Protein AF-A0A1R4EEH0-F1 (afdb_monomer_lite)

pLDDT: mean 83.03, std 13.63, range [39.78, 94.69]

Radius of gyration: 16.49 Å; chains: 1; bounding box: 39×47×47 Å

Organism: NCBI:txid1945520

Sequence (110 aa):
MKNTLILSAERLKNITNIASGYISKDQALLEDFISVYYRNVAGRLAGLESDTDLAGMALHHFVLLKSYQDNEPALRLFNPSVEEHHFHSGRSVLQLVAFNRRVYGFLRYP

Foldseek 3Di:
DPQQFADDPVLLVLLLVLLLVVDPPCSVVLNVQSCVVRVRPGSVVVVVFDSQQSSLQSNQVVVCVVVDDQPDWDWDWAQDDCVPRSHHDPDIDTDTRHHDDPPPPDPPDD

Secondary structure (DSSP, 8-state):
---TTS--HHHHHHHHHHHHTT-SSSHHHHHHHHHHHTTTS-HHHHTTS-HHHHHHHHHHHHHHHHT--TT--EEEEE---HHHHS---SS-EEEEEPPP----------

InterPro domains:
  IPR024727 NAD-glutamate dehydrogenase, N-terminal ACT1 domain [PF21075] (33-98)

Structure (mmCIF, N/CA/C/O backbone):
data_AF-A0A1R4EEH0-F1
#
_entry.id   AF-A0A1R4EEH0-F1
#
loop_
_atom_site.group_PDB
_atom_site.id
_atom_site.type_symbol
_atom_site.label_atom_id
_atom_site.label_alt_id
_atom_site.label_comp_id
_atom_site.label_asym_id
_atom_site.label_entity_id
_atom_site.label_seq_id
_atom_site.pdbx_PDB_ins_code
_atom_site.Cartn_x
_atom_site.Cartn_y
_atom_site.Cartn_z
_atom_site.occupancy
_atom_site.B_iso_or_equiv
_atom_site.auth_seq_id
_atom_site.auth_comp_id
_atom_site.auth_asym_id
_atom_site.auth_atom_id
_atom_site.pdbx_PDB_model_num
ATOM 1 N N . MET A 1 1 ? 25.284 -9.925 -11.776 1.00 39.78 1 MET A N 1
ATOM 2 C CA . MET A 1 1 ? 23.849 -10.290 -11.716 1.00 39.78 1 MET A CA 1
ATOM 3 C C . MET A 1 1 ? 23.156 -9.337 -10.751 1.00 39.78 1 MET A C 1
ATOM 5 O O . MET A 1 1 ? 23.531 -9.321 -9.587 1.00 39.78 1 MET A O 1
ATOM 9 N N . LYS A 1 2 ? 22.227 -8.487 -11.215 1.00 46.53 2 LYS A N 1
ATOM 10 C CA . LYS A 1 2 ? 21.440 -7.623 -10.313 1.00 46.53 2 LYS A CA 1
ATOM 11 C C . LYS A 1 2 ? 20.507 -8.519 -9.500 1.00 46.53 2 LYS A C 1
ATOM 13 O O . LYS A 1 2 ? 19.760 -9.292 -10.097 1.00 46.53 2 LYS A O 1
ATOM 18 N N . ASN A 1 3 ? 20.580 -8.442 -8.173 1.00 45.25 3 ASN A N 1
ATOM 19 C CA . ASN A 1 3 ? 19.723 -9.211 -7.276 1.00 45.25 3 ASN A CA 1
ATOM 20 C C . ASN A 1 3 ? 18.254 -8.856 -7.570 1.00 45.25 3 ASN A C 1
ATOM 22 O O . ASN A 1 3 ? 17.786 -7.781 -7.217 1.00 45.25 3 ASN A O 1
ATOM 26 N N . THR A 1 4 ? 17.567 -9.720 -8.317 1.00 56.50 4 THR A N 1
ATOM 27 C CA . THR A 1 4 ? 16.217 -9.478 -8.862 1.00 56.50 4 THR A CA 1
ATOM 28 C C . THR A 1 4 ? 15.120 -9.876 -7.870 1.00 56.50 4 THR A C 1
ATOM 30 O O . THR A 1 4 ? 13.936 -9.880 -8.208 1.00 56.50 4 THR A O 1
ATOM 33 N N . LEU A 1 5 ? 15.520 -10.272 -6.659 1.00 62.69 5 LEU A N 1
ATOM 34 C CA . LEU A 1 5 ? 14.636 -10.839 -5.649 1.00 62.69 5 LEU A CA 1
ATOM 35 C C . LEU A 1 5 ? 13.922 -9.761 -4.835 1.00 62.69 5 LEU A C 1
ATOM 37 O O . LEU A 1 5 ? 12.817 -10.013 -4.376 1.00 62.69 5 LEU A O 1
ATOM 41 N N . ILE A 1 6 ? 14.495 -8.563 -4.716 1.00 75.00 6 ILE A N 1
ATOM 42 C CA . ILE A 1 6 ? 13.972 -7.474 -3.883 1.00 75.00 6 ILE A CA 1
ATOM 43 C C . ILE A 1 6 ? 14.053 -6.129 -4.609 1.00 75.00 6 ILE A C 1
ATOM 45 O O . ILE A 1 6 ? 14.821 -5.961 -5.558 1.00 75.00 6 ILE A O 1
ATOM 49 N N . LEU A 1 7 ? 13.252 -5.169 -4.153 1.00 83.81 7 LEU A N 1
ATOM 50 C CA . LEU A 1 7 ? 13.322 -3.777 -4.592 1.00 83.81 7 LEU A CA 1
ATOM 51 C C . LEU A 1 7 ? 14.682 -3.155 -4.230 1.00 83.81 7 LEU A C 1
ATOM 53 O O . LEU A 1 7 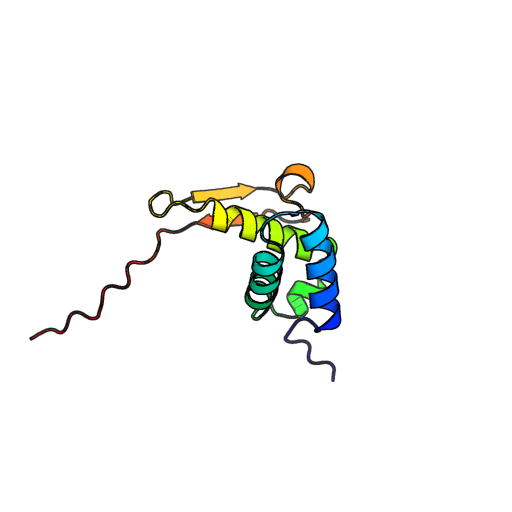? 15.230 -3.416 -3.159 1.00 83.81 7 LEU A O 1
ATOM 57 N N . SER A 1 8 ? 15.239 -2.333 -5.126 1.00 87.44 8 SER A N 1
ATOM 58 C CA . SER A 1 8 ? 16.468 -1.590 -4.829 1.00 87.44 8 SER A CA 1
ATOM 59 C C . SER A 1 8 ? 16.197 -0.493 -3.796 1.00 87.44 8 SER A C 1
ATOM 61 O O . SER A 1 8 ? 15.096 0.051 -3.734 1.00 87.44 8 SER A O 1
ATOM 63 N N . ALA A 1 9 ? 17.217 -0.123 -3.016 1.00 87.88 9 ALA A N 1
ATOM 64 C CA . ALA A 1 9 ? 17.103 0.954 -2.030 1.00 87.88 9 ALA A CA 1
ATOM 65 C C . ALA A 1 9 ? 16.701 2.297 -2.668 1.00 87.88 9 ALA A C 1
ATOM 67 O O . ALA A 1 9 ? 15.915 3.047 -2.099 1.00 87.88 9 ALA A O 1
ATOM 68 N N . GLU A 1 10 ? 17.199 2.575 -3.875 1.00 90.44 10 GLU A N 1
ATOM 69 C CA . GLU A 1 10 ? 16.823 3.759 -4.654 1.00 90.44 10 GLU A CA 1
ATOM 70 C C . GLU A 1 10 ? 15.336 3.751 -5.015 1.00 90.44 10 GLU A C 1
ATOM 72 O O . GLU A 1 10 ? 14.635 4.735 -4.798 1.00 90.44 10 GLU A O 1
ATOM 77 N N . ARG A 1 11 ? 14.831 2.613 -5.500 1.00 91.06 11 ARG A N 1
ATOM 78 C CA . ARG A 1 11 ? 13.424 2.483 -5.872 1.00 91.06 11 ARG A CA 1
ATOM 79 C C . ARG A 1 11 ? 12.511 2.571 -4.654 1.00 91.06 11 ARG A C 1
ATOM 81 O O . ARG A 1 11 ? 11.486 3.237 -4.711 1.00 91.06 11 ARG A O 1
ATOM 88 N N . LEU A 1 12 ? 12.914 1.968 -3.535 1.00 91.75 12 LEU A N 1
ATOM 89 C CA . LEU A 1 12 ? 12.201 2.095 -2.266 1.00 91.75 12 LEU A CA 1
ATOM 90 C C . LEU A 1 12 ? 12.131 3.561 -1.816 1.00 91.75 12 LEU A C 1
ATOM 92 O O . LEU A 1 12 ? 11.057 4.032 -1.465 1.00 91.75 12 LEU A O 1
ATOM 96 N N . LYS A 1 13 ? 13.241 4.305 -1.912 1.00 93.19 13 LYS A N 1
ATOM 97 C CA . LYS A 1 13 ? 13.274 5.742 -1.610 1.00 93.19 13 LYS A CA 1
ATOM 98 C C . LYS A 1 13 ? 12.323 6.541 -2.507 1.00 93.19 13 LYS A C 1
ATOM 100 O O . LYS A 1 13 ? 11.621 7.414 -2.006 1.00 93.19 13 LYS A O 1
ATOM 105 N N . ASN A 1 14 ? 12.274 6.247 -3.807 1.00 94.69 14 ASN A N 1
ATOM 106 C CA . ASN A 1 14 ? 11.360 6.924 -4.733 1.00 94.69 14 ASN A CA 1
ATOM 107 C C . ASN A 1 14 ? 9.894 6.677 -4.366 1.00 94.69 14 ASN A C 1
ATOM 109 O O . ASN A 1 14 ? 9.124 7.628 -4.265 1.00 94.69 14 ASN A O 1
ATOM 113 N N . ILE A 1 15 ? 9.533 5.418 -4.109 1.00 94.50 15 ILE A N 1
ATOM 114 C CA . ILE A 1 15 ? 8.186 5.022 -3.677 1.00 94.50 15 ILE A CA 1
ATOM 115 C C . ILE A 1 15 ? 7.801 5.758 -2.390 1.00 94.50 15 ILE A C 1
ATOM 117 O O . ILE A 1 15 ? 6.722 6.344 -2.315 1.00 94.50 15 ILE A O 1
ATOM 121 N N . THR A 1 16 ? 8.696 5.780 -1.399 1.00 93.75 16 THR A N 1
ATOM 122 C CA . THR A 1 16 ? 8.483 6.491 -0.135 1.00 93.75 16 THR A CA 1
ATOM 123 C C . THR A 1 16 ? 8.269 7.986 -0.351 1.00 93.75 16 THR A C 1
ATOM 125 O O . THR A 1 16 ? 7.315 8.541 0.180 1.00 93.75 16 THR A O 1
ATOM 128 N N . ASN A 1 17 ? 9.095 8.637 -1.173 1.00 94.31 17 ASN A N 1
ATOM 129 C CA . ASN A 1 17 ? 8.954 10.067 -1.460 1.00 94.31 17 ASN A CA 1
ATOM 130 C C . ASN A 1 17 ? 7.608 10.397 -2.116 1.00 94.31 17 ASN A C 1
A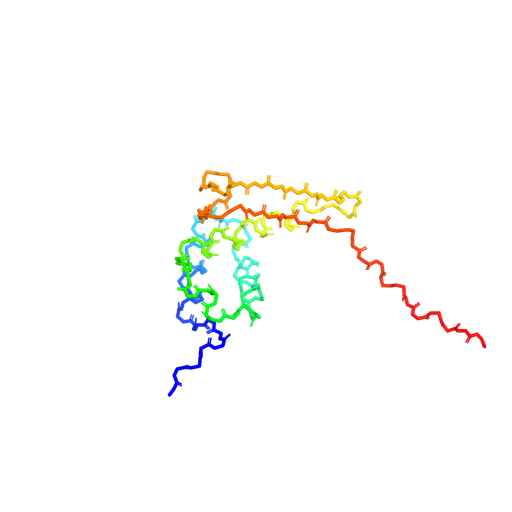TOM 132 O O . ASN A 1 17 ? 6.980 11.389 -1.750 1.00 94.31 17 ASN A O 1
ATOM 136 N N . ILE A 1 18 ? 7.164 9.570 -3.071 1.00 94.38 18 ILE A N 1
ATOM 137 C CA . ILE A 1 18 ? 5.855 9.734 -3.713 1.00 94.38 18 ILE A CA 1
ATOM 138 C C . ILE A 1 18 ? 4.754 9.584 -2.660 1.00 94.38 18 ILE A C 1
ATOM 140 O O . ILE A 1 18 ? 3.899 10.457 -2.548 1.00 94.38 18 ILE A O 1
ATOM 144 N N . ALA A 1 19 ? 4.799 8.520 -1.854 1.00 92.44 19 ALA A N 1
ATOM 145 C CA . ALA A 1 19 ? 3.779 8.233 -0.850 1.00 92.44 19 ALA A CA 1
ATOM 146 C C . ALA A 1 19 ? 3.682 9.328 0.229 1.00 92.44 19 ALA A C 1
ATOM 148 O O . ALA A 1 19 ? 2.584 9.781 0.558 1.00 92.44 19 ALA A O 1
ATOM 149 N N . SER A 1 20 ? 4.819 9.819 0.727 1.00 90.94 20 SER A N 1
ATOM 150 C CA . SER A 1 20 ? 4.882 10.901 1.719 1.00 90.94 20 SER A CA 1
ATOM 151 C C . SER A 1 20 ? 4.301 12.225 1.210 1.00 90.94 20 SER A C 1
ATOM 153 O O . SER A 1 20 ? 3.922 13.068 2.021 1.00 90.94 20 SER A O 1
ATOM 155 N N . GLY A 1 21 ? 4.166 12.409 -0.109 1.00 89.12 21 GLY A N 1
ATOM 156 C CA . GLY A 1 21 ? 3.474 13.557 -0.701 1.00 89.12 21 GLY A CA 1
ATOM 157 C C . GLY A 1 21 ? 1.960 13.578 -0.449 1.00 89.12 21 GLY A C 1
ATOM 158 O O . GLY A 1 21 ? 1.358 14.649 -0.478 1.00 89.12 21 GLY A O 1
AT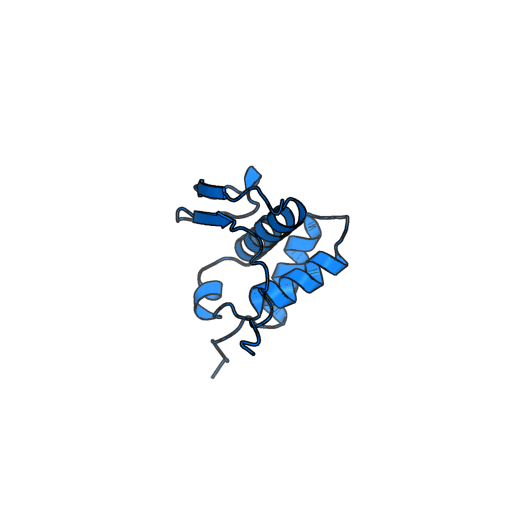OM 159 N N . TYR A 1 22 ? 1.343 12.426 -0.166 1.00 86.38 22 TYR A N 1
ATOM 160 C CA . TYR A 1 22 ? -0.108 12.301 0.032 1.00 86.38 22 TYR A CA 1
ATOM 161 C C . TYR A 1 22 ? -0.538 12.404 1.495 1.00 86.38 22 TYR A C 1
ATOM 163 O O . TYR A 1 22 ? -1.707 12.657 1.782 1.00 86.38 22 TYR A O 1
ATOM 171 N N . ILE A 1 23 ? 0.389 12.205 2.432 1.00 84.12 23 ILE A N 1
ATOM 172 C CA . ILE A 1 23 ? 0.090 12.181 3.860 1.00 84.12 23 ILE A CA 1
ATOM 173 C C . ILE A 1 23 ? 1.029 13.144 4.590 1.00 84.12 23 ILE A C 1
ATOM 175 O O . ILE A 1 23 ? 2.242 12.970 4.598 1.00 84.12 23 ILE A O 1
ATOM 179 N N . SER A 1 24 ? 0.453 14.143 5.259 1.00 79.81 24 SER A N 1
ATOM 180 C CA . SER A 1 24 ? 1.193 15.105 6.088 1.00 79.81 24 SER A CA 1
ATOM 181 C C . SER A 1 24 ? 1.374 14.647 7.540 1.00 79.81 24 SER A C 1
ATOM 183 O O . SER A 1 24 ? 2.328 15.046 8.203 1.00 79.81 24 SER A O 1
ATOM 185 N N . LYS A 1 25 ? 0.471 13.800 8.047 1.00 82.69 25 LYS A N 1
ATOM 186 C CA . LYS A 1 25 ? 0.476 13.287 9.424 1.00 82.69 25 LYS A CA 1
ATOM 187 C C . LYS A 1 25 ? 0.921 11.826 9.444 1.00 82.69 25 LYS A C 1
ATOM 189 O O . LYS A 1 25 ? 0.392 11.030 8.689 1.00 82.69 25 LYS A O 1
ATOM 194 N N . ASP A 1 26 ? 1.828 11.452 10.341 1.00 87.81 26 ASP A N 1
ATOM 195 C CA . ASP A 1 26 ? 2.372 10.083 10.444 1.00 87.81 26 ASP A CA 1
ATOM 196 C C . ASP A 1 26 ? 3.350 9.694 9.315 1.00 87.81 26 ASP A C 1
ATOM 198 O O . ASP A 1 26 ? 3.521 8.511 9.035 1.00 87.81 26 ASP A O 1
ATOM 202 N N . GLN A 1 27 ? 4.035 10.669 8.698 1.00 89.81 27 GLN A N 1
ATOM 203 C CA . GLN A 1 27 ? 5.047 10.410 7.659 1.00 89.81 27 GLN A CA 1
ATOM 204 C C . GLN A 1 27 ? 6.106 9.398 8.109 1.00 89.81 27 GLN A C 1
ATOM 206 O O . GLN A 1 27 ? 6.303 8.402 7.429 1.00 89.81 27 GLN A O 1
ATOM 211 N N . ALA A 1 28 ? 6.708 9.576 9.289 1.00 91.00 28 ALA A N 1
ATOM 212 C CA . ALA A 1 28 ? 7.699 8.628 9.808 1.00 91.00 28 ALA A CA 1
ATOM 213 C C . ALA A 1 28 ? 7.149 7.189 9.914 1.00 91.00 28 ALA A C 1
ATOM 215 O O . ALA A 1 28 ? 7.829 6.229 9.564 1.00 91.00 28 ALA A O 1
ATOM 216 N N . LEU A 1 29 ? 5.885 7.035 10.328 1.00 93.50 29 LEU A N 1
ATOM 217 C CA . LEU A 1 29 ? 5.239 5.724 10.410 1.00 93.50 29 LEU A CA 1
ATOM 218 C C . LEU A 1 29 ? 4.962 5.134 9.019 1.00 93.50 29 LEU A C 1
ATOM 220 O O . LEU A 1 29 ? 5.068 3.923 8.838 1.00 93.50 29 LEU A O 1
ATOM 224 N N . LEU A 1 30 ? 4.607 5.972 8.041 1.00 93.00 30 LEU A N 1
ATOM 225 C CA . LEU A 1 30 ? 4.450 5.562 6.647 1.00 93.00 30 LEU A CA 1
ATOM 226 C C . LEU A 1 30 ? 5.786 5.089 6.055 1.00 93.00 30 LEU A C 1
ATOM 228 O O . LEU A 1 30 ? 5.817 4.066 5.373 1.00 93.00 30 LEU A O 1
ATOM 232 N N . GLU A 1 31 ? 6.886 5.787 6.334 1.00 92.50 31 GLU A N 1
ATOM 233 C CA . GLU A 1 31 ? 8.230 5.398 5.891 1.00 92.50 31 GLU A CA 1
ATOM 234 C C . GLU A 1 31 ? 8.622 4.019 6.444 1.00 92.50 31 GLU A C 1
ATOM 236 O O . GLU A 1 31 ? 8.998 3.121 5.678 1.00 92.50 31 GLU A O 1
ATOM 241 N N . ASP A 1 32 ? 8.443 3.814 7.753 1.00 93.00 32 ASP A N 1
ATOM 242 C CA . ASP A 1 32 ? 8.668 2.525 8.410 1.00 93.00 32 ASP A CA 1
ATOM 243 C C . ASP A 1 32 ? 7.772 1.433 7.816 1.00 93.00 32 ASP A C 1
ATOM 245 O O . ASP A 1 32 ? 8.246 0.338 7.490 1.00 93.00 32 ASP A O 1
ATOM 249 N N . PHE A 1 33 ? 6.489 1.737 7.611 1.00 94.00 33 PHE A N 1
ATOM 250 C CA . PHE A 1 33 ? 5.533 0.818 7.007 1.00 94.00 33 PHE A CA 1
ATOM 251 C C . PHE A 1 33 ? 5.974 0.376 5.609 1.00 94.00 33 PHE A C 1
ATOM 253 O O . PHE A 1 33 ? 6.034 -0.825 5.354 1.00 94.00 33 PHE A O 1
ATOM 260 N N . ILE A 1 34 ? 6.331 1.308 4.720 1.00 93.44 34 ILE A N 1
ATOM 261 C CA . ILE A 1 34 ? 6.754 1.013 3.341 1.00 93.44 34 ILE A CA 1
ATOM 262 C C . ILE A 1 34 ? 7.984 0.096 3.336 1.00 93.44 34 ILE A C 1
ATOM 264 O O . ILE A 1 34 ? 8.047 -0.853 2.547 1.00 93.44 34 ILE A O 1
ATOM 268 N N . SER A 1 35 ? 8.929 0.320 4.255 1.00 91.19 35 SER A N 1
ATOM 269 C CA . SER A 1 35 ? 10.128 -0.515 4.392 1.00 91.19 35 SER A CA 1
ATOM 270 C C . SER A 1 35 ? 9.808 -1.978 4.738 1.00 91.19 35 SER A C 1
ATOM 272 O O . SER A 1 35 ? 10.468 -2.901 4.252 1.00 91.19 35 SER A O 1
ATOM 274 N N . VAL A 1 36 ? 8.780 -2.211 5.561 1.00 91.62 36 VAL A N 1
ATOM 275 C CA . VAL A 1 36 ? 8.326 -3.551 5.956 1.00 91.62 36 VAL A CA 1
ATOM 276 C C . VAL A 1 36 ? 7.436 -4.158 4.876 1.00 91.62 36 VAL A C 1
ATOM 278 O O . VAL A 1 36 ? 7.622 -5.322 4.518 1.00 91.62 36 VAL A O 1
ATOM 281 N N . TYR A 1 37 ? 6.515 -3.367 4.329 1.00 91.50 37 TYR A N 1
ATOM 282 C CA . TYR A 1 37 ? 5.532 -3.771 3.328 1.00 91.50 37 TYR A CA 1
ATOM 283 C C . TYR A 1 37 ? 6.204 -4.360 2.084 1.00 91.50 37 TYR A C 1
ATOM 285 O O . TYR A 1 37 ? 5.830 -5.435 1.616 1.00 91.50 37 TYR A O 1
ATOM 293 N N . TYR A 1 38 ? 7.276 -3.725 1.606 1.00 91.06 38 TYR A N 1
ATOM 294 C CA . TYR A 1 38 ? 8.010 -4.180 0.426 1.00 91.06 38 TYR A CA 1
ATOM 295 C C . TYR A 1 38 ? 9.155 -5.158 0.704 1.00 91.06 38 TYR A C 1
ATOM 297 O O . TYR A 1 38 ? 9.741 -5.680 -0.245 1.00 91.06 38 TYR A O 1
ATOM 305 N N . ARG A 1 39 ? 9.450 -5.478 1.973 1.00 86.56 39 ARG A N 1
ATOM 306 C CA . ARG A 1 39 ? 10.575 -6.354 2.355 1.00 86.56 39 ARG A CA 1
ATOM 307 C C . ARG A 1 39 ? 10.535 -7.721 1.669 1.00 86.56 39 ARG A C 1
ATOM 309 O O . ARG A 1 39 ? 11.582 -8.256 1.319 1.00 86.56 39 ARG A O 1
ATOM 316 N N . ASN A 1 40 ? 9.336 -8.276 1.496 1.00 80.12 40 ASN A N 1
ATOM 317 C CA . ASN A 1 40 ? 9.125 -9.618 0.945 1.00 80.12 40 ASN A CA 1
ATOM 318 C C . ASN A 1 40 ? 8.503 -9.608 -0.459 1.00 80.12 40 ASN A C 1
ATOM 320 O O . ASN A 1 40 ? 8.158 -10.665 -0.987 1.00 80.12 40 ASN A O 1
ATOM 324 N N . VAL A 1 41 ? 8.334 -8.434 -1.074 1.00 81.94 41 VAL A N 1
ATOM 325 C CA . VAL A 1 41 ? 7.781 -8.346 -2.426 1.00 81.94 41 VAL A CA 1
ATOM 326 C C . VAL A 1 41 ? 8.877 -8.686 -3.424 1.00 81.94 41 VAL A C 1
ATOM 328 O O . VAL A 1 41 ? 9.909 -8.016 -3.497 1.00 81.94 41 VAL A O 1
ATOM 331 N N . ALA A 1 42 ? 8.638 -9.733 -4.214 1.00 79.00 42 ALA A N 1
ATOM 332 C CA . ALA A 1 42 ? 9.575 -10.160 -5.236 1.00 79.00 42 ALA A CA 1
ATOM 333 C C . ALA A 1 42 ? 9.827 -9.023 -6.237 1.00 79.00 42 ALA A C 1
ATOM 335 O O . ALA A 1 42 ? 8.892 -8.520 -6.865 1.00 79.00 42 ALA A O 1
ATOM 336 N N . GLY A 1 43 ? 11.097 -8.668 -6.450 1.00 74.56 43 GLY A N 1
ATOM 337 C CA . GLY A 1 43 ? 11.492 -7.589 -7.364 1.00 74.56 43 GLY A CA 1
ATOM 338 C C . GLY A 1 43 ? 10.939 -7.756 -8.786 1.00 74.56 43 GLY A C 1
ATOM 339 O O . GLY A 1 43 ? 10.607 -6.766 -9.432 1.00 74.56 43 GLY A O 1
ATOM 340 N N . ARG A 1 44 ? 10.748 -9.001 -9.253 1.00 74.56 44 ARG A N 1
ATOM 341 C CA . ARG A 1 44 ? 10.076 -9.303 -10.531 1.00 74.56 44 ARG A CA 1
ATOM 342 C C . ARG A 1 44 ? 8.630 -8.803 -10.575 1.00 74.56 44 ARG A C 1
ATOM 344 O O . ARG A 1 44 ? 8.231 -8.268 -11.598 1.00 74.56 44 ARG A O 1
ATOM 351 N N . LEU A 1 45 ? 7.861 -8.992 -9.502 1.00 75.31 45 LEU A N 1
ATOM 352 C CA . LEU A 1 45 ? 6.463 -8.553 -9.435 1.00 75.31 45 LEU A CA 1
ATOM 353 C C . LEU A 1 45 ? 6.388 -7.032 -9.347 1.00 75.31 45 LEU A C 1
ATOM 355 O O . LEU A 1 45 ? 5.661 -6.413 -10.112 1.00 75.31 45 LEU A O 1
ATOM 359 N N . ALA A 1 46 ? 7.224 -6.423 -8.505 1.00 80.50 46 ALA A N 1
ATOM 360 C CA . ALA A 1 46 ? 7.306 -4.969 -8.429 1.00 80.50 46 ALA A CA 1
ATOM 361 C C . ALA A 1 46 ? 7.817 -4.334 -9.736 1.00 80.5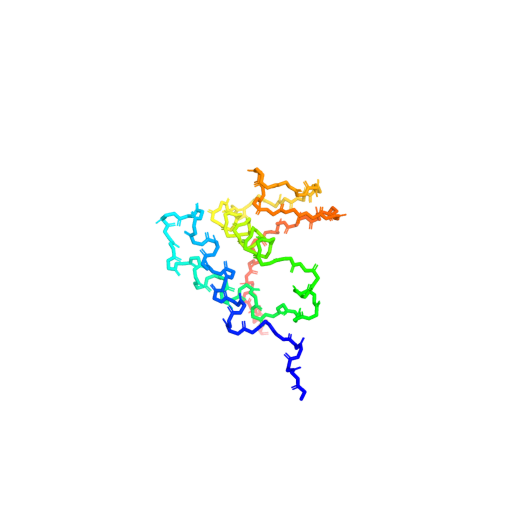0 46 ALA A C 1
ATOM 363 O O . ALA A 1 46 ? 7.550 -3.173 -10.014 1.00 80.50 46 ALA A O 1
ATOM 364 N N . GLY A 1 47 ? 8.586 -5.060 -10.552 1.00 82.62 47 GLY A N 1
ATOM 365 C CA . GLY A 1 47 ? 9.045 -4.608 -11.870 1.00 82.62 47 GLY A CA 1
ATOM 366 C C . GLY A 1 47 ? 7.937 -4.461 -12.916 1.00 82.62 47 GLY A C 1
ATOM 367 O O . GLY A 1 47 ? 8.194 -3.874 -13.961 1.00 82.62 47 GLY A O 1
ATOM 368 N N . LEU A 1 48 ? 6.737 -4.988 -12.651 1.00 85.31 48 LEU A N 1
ATOM 369 C CA . LEU A 1 48 ? 5.580 -4.869 -13.544 1.00 85.31 48 LEU A CA 1
ATOM 370 C C . LEU A 1 48 ? 4.760 -3.601 -13.290 1.00 85.31 48 LEU A C 1
ATOM 372 O O . LEU A 1 48 ? 3.962 -3.230 -14.143 1.00 85.31 48 LEU A O 1
ATOM 376 N N . GLU A 1 49 ? 4.964 -2.959 -12.142 1.00 88.25 49 GLU A N 1
ATOM 377 C CA . GLU A 1 49 ? 4.186 -1.808 -11.686 1.00 88.25 49 GLU A CA 1
ATOM 378 C C . GLU A 1 49 ? 5.055 -0.545 -11.673 1.00 88.25 49 GLU A C 1
ATOM 380 O O . GLU A 1 49 ? 6.279 -0.620 -11.500 1.00 88.25 49 GLU A O 1
ATOM 385 N N . SER A 1 50 ? 4.435 0.623 -11.850 1.00 91.50 50 SER A N 1
ATOM 386 C CA . SER A 1 50 ? 5.128 1.912 -11.771 1.00 91.50 50 SER A CA 1
ATOM 387 C C . SER A 1 50 ? 5.461 2.287 -10.321 1.00 91.50 50 SER A C 1
ATOM 389 O O . SER A 1 50 ? 4.841 1.793 -9.381 1.00 91.50 50 SER A O 1
ATOM 391 N N . ASP A 1 51 ? 6.426 3.187 -10.106 1.00 93.38 51 ASP A N 1
ATOM 392 C CA . ASP A 1 51 ? 6.738 3.675 -8.751 1.00 93.38 51 ASP A CA 1
ATOM 393 C C . ASP A 1 51 ? 5.544 4.419 -8.122 1.00 93.38 51 ASP A C 1
ATOM 395 O O . ASP A 1 51 ? 5.347 4.349 -6.909 1.00 93.38 51 ASP A O 1
ATOM 399 N N . THR A 1 52 ? 4.713 5.071 -8.943 1.00 92.62 52 THR A N 1
ATOM 400 C CA . THR A 1 52 ? 3.468 5.722 -8.513 1.00 92.62 52 THR A CA 1
ATOM 401 C C . THR A 1 52 ? 2.432 4.705 -8.051 1.00 92.62 52 THR A C 1
ATOM 403 O O . THR A 1 52 ? 1.865 4.871 -6.974 1.00 92.62 52 THR A O 1
ATOM 406 N N . ASP A 1 53 ? 2.223 3.625 -8.806 1.00 91.94 53 ASP A N 1
ATOM 407 C CA . ASP A 1 53 ? 1.265 2.587 -8.418 1.00 91.94 53 ASP A CA 1
ATOM 408 C C . ASP A 1 53 ? 1.742 1.842 -7.170 1.00 91.94 53 ASP A C 1
A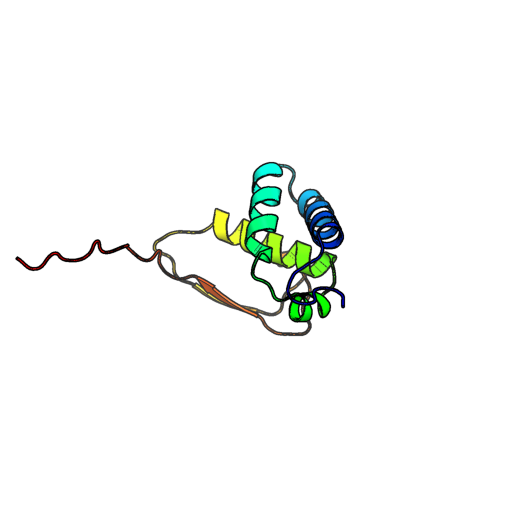TOM 410 O O . ASP A 1 53 ? 0.957 1.600 -6.259 1.00 91.94 53 ASP A O 1
ATOM 414 N N . LEU A 1 54 ? 3.044 1.563 -7.053 1.00 93.19 54 LEU A N 1
ATOM 415 C CA . LEU A 1 54 ? 3.617 0.991 -5.834 1.00 93.19 54 LEU A CA 1
ATOM 416 C C . LEU A 1 54 ? 3.446 1.928 -4.625 1.00 93.19 54 LEU A C 1
ATOM 418 O O . LEU A 1 54 ? 3.136 1.468 -3.521 1.00 93.19 54 LEU A O 1
ATOM 422 N N . ALA A 1 55 ? 3.611 3.238 -4.798 1.00 94.19 55 ALA A N 1
ATOM 423 C CA . ALA A 1 55 ? 3.339 4.197 -3.730 1.00 94.19 55 ALA A CA 1
ATOM 424 C C . ALA A 1 55 ? 1.858 4.176 -3.329 1.00 94.19 55 ALA A C 1
ATOM 426 O O . ALA A 1 55 ? 1.541 4.054 -2.145 1.00 94.19 55 ALA A O 1
ATOM 427 N N . GLY A 1 56 ? 0.955 4.199 -4.308 1.00 92.62 56 GLY A N 1
ATOM 428 C CA . GLY A 1 56 ? -0.484 4.127 -4.090 1.00 92.62 56 GLY A CA 1
ATOM 429 C C . GLY A 1 56 ? -0.942 2.837 -3.415 1.00 92.62 56 GLY A C 1
ATOM 430 O O . GLY A 1 56 ? -1.712 2.878 -2.461 1.00 92.62 56 GLY A O 1
ATOM 431 N N . MET A 1 57 ? -0.404 1.686 -3.820 1.00 92.69 57 MET A N 1
ATOM 432 C CA . MET A 1 57 ? -0.680 0.397 -3.182 1.00 92.69 57 MET A CA 1
ATOM 433 C C . MET A 1 57 ? -0.268 0.394 -1.709 1.00 92.69 57 MET A C 1
ATOM 435 O O . MET A 1 57 ? -0.994 -0.142 -0.870 1.00 92.69 57 MET A O 1
ATOM 439 N N . ALA A 1 58 ? 0.891 0.969 -1.379 1.00 93.75 58 ALA A N 1
ATOM 440 C CA . ALA A 1 58 ? 1.330 1.072 0.007 1.00 93.75 58 ALA A CA 1
ATOM 441 C C . ALA A 1 58 ? 0.436 2.032 0.805 1.00 93.75 58 ALA A C 1
ATOM 443 O O . ALA A 1 58 ? 0.026 1.694 1.913 1.00 93.75 58 ALA A O 1
ATOM 444 N N . LEU A 1 59 ? 0.069 3.180 0.229 1.00 93.38 59 LEU A N 1
ATOM 445 C CA . LEU A 1 59 ? -0.852 4.139 0.843 1.00 93.38 59 LEU A CA 1
ATOM 446 C C . LEU A 1 59 ? -2.225 3.526 1.122 1.00 93.38 59 LEU A C 1
ATOM 448 O O . LEU A 1 59 ? -2.722 3.638 2.241 1.00 93.38 59 LEU A O 1
ATOM 452 N N . HIS A 1 60 ? -2.807 2.831 0.142 1.00 92.12 60 HIS A N 1
ATOM 453 C CA . HIS A 1 60 ? -4.093 2.146 0.280 1.00 92.12 60 HIS A CA 1
ATOM 454 C C . HIS A 1 60 ? -4.090 1.188 1.473 1.00 92.12 60 HIS A C 1
ATOM 456 O O . HIS A 1 60 ? -4.965 1.249 2.337 1.00 92.12 60 HIS A O 1
ATOM 462 N N . HIS A 1 61 ? -3.064 0.339 1.577 1.00 91.38 61 HIS A N 1
ATOM 463 C CA . HIS A 1 61 ? -2.950 -0.606 2.689 1.00 91.38 61 HIS A CA 1
ATOM 464 C C . HIS A 1 61 ? -2.622 0.069 4.021 1.00 91.38 61 HIS A C 1
ATOM 466 O O . HIS A 1 61 ? -3.103 -0.378 5.061 1.00 91.38 61 HIS A O 1
ATOM 472 N N . PHE A 1 62 ? -1.840 1.147 4.012 1.00 92.81 62 PHE A N 1
ATOM 473 C CA . PHE A 1 62 ? -1.551 1.922 5.212 1.00 92.81 62 PHE A CA 1
ATOM 474 C C . PHE A 1 62 ? -2.826 2.541 5.798 1.00 92.81 62 PHE A C 1
ATOM 476 O O . PHE A 1 62 ? -3.104 2.385 6.988 1.00 92.81 62 PHE A O 1
ATOM 483 N N . VAL A 1 63 ? -3.644 3.184 4.960 1.00 90.25 63 VAL A N 1
ATOM 484 C CA . VAL A 1 63 ? -4.941 3.748 5.363 1.00 90.25 63 VAL A CA 1
ATOM 485 C C . VAL A 1 63 ? -5.878 2.643 5.844 1.00 90.25 63 VAL A C 1
ATOM 487 O O . VAL A 1 63 ? -6.481 2.775 6.911 1.00 90.25 63 VAL A O 1
ATOM 490 N N . LEU A 1 64 ? -5.938 1.523 5.116 1.00 89.19 64 LEU A N 1
ATOM 491 C CA . LEU A 1 64 ? -6.736 0.363 5.500 1.00 89.19 64 LEU A CA 1
ATOM 492 C C . LEU A 1 64 ? -6.371 -0.138 6.903 1.00 89.19 64 LEU A C 1
ATOM 494 O O . LEU A 1 64 ? -7.264 -0.313 7.729 1.00 89.19 64 LEU A O 1
ATOM 498 N N . LEU A 1 65 ? -5.079 -0.315 7.194 1.00 88.44 65 LEU A N 1
ATOM 499 C CA . LEU A 1 65 ? -4.594 -0.767 8.502 1.00 88.44 65 LEU A CA 1
ATOM 500 C C . LEU A 1 65 ? -4.941 0.211 9.625 1.00 88.44 65 LEU A C 1
ATOM 502 O O . LEU A 1 65 ? -5.322 -0.222 10.707 1.00 88.44 65 LEU A O 1
ATOM 506 N N . LYS A 1 66 ? -4.865 1.522 9.379 1.00 87.31 66 LYS A N 1
ATOM 507 C CA . LYS A 1 66 ? -5.264 2.531 10.374 1.00 87.31 66 LYS A CA 1
ATOM 508 C C . LYS A 1 66 ? -6.763 2.533 10.659 1.00 87.31 66 LYS A C 1
ATOM 510 O O . LYS A 1 66 ? -7.168 2.908 11.753 1.00 87.31 66 LYS A O 1
ATOM 515 N N . SER A 1 67 ? -7.569 2.145 9.675 1.00 86.00 67 SER A N 1
ATOM 516 C CA . SER A 1 67 ? -9.025 2.024 9.801 1.00 86.00 67 SER A CA 1
ATOM 517 C C . SER A 1 67 ? -9.496 0.641 10.261 1.00 86.00 67 SER A C 1
ATOM 519 O O . SER A 1 67 ? -10.699 0.422 10.378 1.00 86.00 67 SER A O 1
ATOM 521 N N . TYR A 1 68 ? -8.570 -0.297 10.479 1.00 84.88 68 TYR A N 1
ATOM 522 C CA . TYR A 1 68 ? -8.894 -1.679 10.803 1.00 84.88 68 TYR A CA 1
ATOM 523 C C . TYR A 1 68 ? -9.666 -1.793 12.122 1.00 84.88 68 TYR A C 1
ATOM 525 O O . TYR A 1 68 ? -9.324 -1.152 13.116 1.00 84.88 68 TYR A O 1
ATOM 533 N N . GLN A 1 69 ? -10.680 -2.659 12.132 1.00 81.75 69 GLN A N 1
ATOM 534 C CA . GLN A 1 69 ? -11.471 -2.985 13.313 1.00 81.75 69 GLN A CA 1
ATOM 535 C C . GLN A 1 69 ? -11.493 -4.506 13.503 1.00 81.75 69 GLN A C 1
ATOM 537 O O . GLN A 1 69 ? -11.897 -5.242 12.604 1.00 81.75 69 GLN A O 1
ATOM 542 N N . ASP A 1 70 ? -11.068 -4.978 14.681 1.00 76.94 70 ASP A N 1
ATOM 543 C CA . ASP A 1 70 ? -10.817 -6.404 14.970 1.00 76.94 70 ASP A CA 1
ATOM 544 C C . ASP A 1 70 ? -12.005 -7.338 14.660 1.00 76.94 70 ASP A C 1
ATOM 546 O O . ASP A 1 70 ? -11.792 -8.509 14.348 1.00 76.94 70 ASP A O 1
ATOM 550 N N . ASN A 1 71 ? -13.246 -6.848 14.748 1.00 79.31 71 ASN A N 1
ATOM 551 C CA . ASN A 1 71 ? -14.466 -7.654 14.615 1.00 79.31 71 ASN A CA 1
ATOM 552 C C . ASN A 1 71 ? -15.207 -7.455 13.281 1.00 79.31 71 ASN A C 1
ATOM 554 O O . ASN A 1 71 ? -16.328 -7.941 13.136 1.00 79.31 71 ASN A O 1
ATOM 558 N N . GLU A 1 72 ? -14.597 -6.771 12.313 1.00 85.56 72 GLU A N 1
ATOM 559 C CA . GLU A 1 72 ? -15.213 -6.459 11.020 1.00 85.56 72 GLU A CA 1
ATOM 560 C C . GLU A 1 72 ? -14.399 -7.055 9.859 1.00 85.56 72 GLU A C 1
ATOM 562 O O . GLU A 1 72 ? -13.662 -6.344 9.167 1.00 85.56 72 GLU A O 1
ATOM 567 N N . PRO A 1 73 ? -14.486 -8.378 9.617 1.00 86.69 73 PRO A N 1
ATOM 568 C CA . PRO A 1 73 ? -13.864 -8.967 8.443 1.00 86.69 73 PRO A CA 1
ATOM 569 C C . PRO A 1 73 ? -14.543 -8.433 7.178 1.00 86.69 73 PRO A C 1
ATOM 571 O O . PRO A 1 73 ? -15.762 -8.257 7.128 1.00 86.69 73 PRO A O 1
ATOM 574 N N . ALA A 1 74 ? -13.763 -8.227 6.123 1.00 88.12 74 ALA A N 1
ATOM 575 C CA . ALA A 1 74 ? -14.275 -7.709 4.863 1.00 88.12 74 ALA A CA 1
ATOM 576 C C . ALA A 1 74 ? -13.706 -8.480 3.673 1.00 88.12 74 ALA A C 1
ATOM 578 O O . ALA A 1 74 ? -12.507 -8.746 3.603 1.00 88.12 74 ALA A O 1
ATOM 579 N N . LEU A 1 75 ? -14.572 -8.785 2.707 1.00 90.62 75 LEU A N 1
ATOM 580 C CA . LEU A 1 75 ? -14.198 -9.246 1.375 1.00 90.62 75 LEU A CA 1
ATOM 581 C C . LEU A 1 75 ? -14.639 -8.182 0.372 1.00 90.62 75 LEU A C 1
ATOM 583 O O . LEU A 1 75 ? -15.821 -7.847 0.315 1.00 90.62 75 LEU A O 1
ATOM 587 N N . ARG A 1 76 ? -13.701 -7.637 -0.404 1.00 91.50 76 ARG A N 1
ATOM 588 C CA . ARG A 1 76 ? -13.985 -6.624 -1.429 1.00 91.50 76 ARG A CA 1
ATOM 589 C C . ARG A 1 76 ? -13.366 -7.044 -2.754 1.00 91.50 76 ARG A C 1
ATOM 591 O O . ARG A 1 76 ? -12.218 -7.479 -2.783 1.00 91.50 76 ARG A O 1
ATOM 598 N N . LEU A 1 77 ? -14.120 -6.891 -3.836 1.00 93.25 77 LEU A N 1
ATOM 599 C CA . LEU A 1 77 ? -13.632 -7.012 -5.207 1.00 93.25 77 LEU A CA 1
ATOM 600 C C . LEU A 1 77 ? -13.818 -5.655 -5.878 1.00 93.25 77 LEU A C 1
ATOM 602 O O . LEU A 1 77 ? -14.948 -5.178 -5.973 1.00 93.25 77 LEU A O 1
ATOM 606 N N . PHE A 1 78 ? -12.728 -5.030 -6.311 1.00 91.88 78 PHE A N 1
ATOM 607 C CA . PHE A 1 78 ? -12.774 -3.703 -6.921 1.00 91.88 78 PHE A CA 1
ATOM 608 C C . PHE A 1 78 ? -11.727 -3.546 -8.024 1.00 91.88 78 PHE A C 1
ATOM 610 O O . PHE A 1 78 ? -10.739 -4.279 -8.077 1.00 91.88 78 PHE A O 1
ATOM 617 N N . ASN A 1 79 ? -11.958 -2.579 -8.910 1.00 90.88 79 ASN A N 1
ATOM 618 C CA . ASN A 1 79 ? -10.966 -2.112 -9.872 1.00 90.88 79 ASN A CA 1
ATOM 619 C C . ASN A 1 79 ? -10.340 -0.829 -9.306 1.00 90.88 79 ASN A C 1
ATOM 621 O O . ASN A 1 79 ? -11.084 0.123 -9.073 1.00 90.88 79 ASN A O 1
ATOM 625 N N . PRO A 1 80 ? -9.024 -0.797 -9.042 1.00 88.88 80 PRO A N 1
ATOM 626 C CA . PRO A 1 80 ? -8.373 0.367 -8.450 1.00 88.88 80 PRO A CA 1
ATOM 627 C C . PRO A 1 80 ? -8.490 1.618 -9.324 1.00 88.88 80 PRO A C 1
ATOM 629 O O . PRO A 1 80 ? -8.321 1.558 -10.544 1.00 88.88 80 PRO A O 1
ATOM 632 N N . SER A 1 81 ? -8.737 2.745 -8.668 1.00 87.88 81 SER A N 1
ATOM 633 C CA . SER A 1 81 ? -8.772 4.095 -9.234 1.00 87.88 81 SER A CA 1
ATOM 634 C C . SER A 1 81 ? -7.841 4.991 -8.424 1.00 87.88 81 SER A C 1
ATOM 636 O O . SER A 1 81 ? -7.701 4.805 -7.211 1.00 87.88 81 SER A O 1
ATOM 638 N N . VAL A 1 82 ? -7.204 5.978 -9.056 1.00 85.00 82 VAL A N 1
ATOM 639 C CA . VAL A 1 82 ? -6.295 6.877 -8.328 1.00 85.00 82 VAL A CA 1
ATOM 640 C C . VAL A 1 82 ? -7.027 7.744 -7.315 1.00 85.00 82 VAL A C 1
ATOM 642 O O . VAL A 1 82 ? -6.469 8.042 -6.260 1.00 85.00 82 VAL A O 1
ATOM 645 N N . GLU A 1 83 ? -8.274 8.107 -7.590 1.00 84.69 83 GLU A N 1
ATOM 646 C CA . GLU A 1 83 ? -9.073 8.964 -6.720 1.00 84.69 83 GLU A CA 1
ATOM 647 C C . GLU A 1 83 ? -9.395 8.283 -5.387 1.00 84.69 83 GLU A C 1
ATOM 649 O O . GLU A 1 83 ? -9.278 8.910 -4.337 1.00 84.69 83 GLU A O 1
ATOM 654 N N . GLU A 1 84 ? -9.779 7.005 -5.417 1.00 83.69 84 GLU A N 1
ATOM 655 C CA . GLU A 1 84 ? -10.222 6.281 -4.218 1.00 83.69 84 GLU A CA 1
ATOM 656 C C . GLU A 1 84 ? -9.112 5.436 -3.585 1.00 83.69 84 GLU A C 1
ATOM 658 O O . GLU A 1 84 ? -9.092 5.254 -2.370 1.00 83.69 84 GLU A O 1
ATOM 663 N N . HIS A 1 85 ? -8.196 4.910 -4.400 1.00 85.62 85 HIS A N 1
ATOM 664 C CA . HIS A 1 85 ? -7.222 3.902 -3.981 1.00 85.62 85 HIS A CA 1
ATOM 665 C C . HIS A 1 85 ? -5.776 4.387 -4.104 1.00 85.62 85 HIS A C 1
ATOM 667 O O . HIS A 1 85 ? -4.871 3.703 -3.645 1.00 85.62 85 HIS A O 1
ATOM 673 N N . HIS A 1 86 ? -5.532 5.548 -4.717 1.00 86.75 86 HIS A N 1
ATOM 674 C CA . HIS A 1 86 ? -4.199 6.114 -4.965 1.00 86.75 86 HIS A CA 1
ATOM 675 C C . HIS A 1 86 ? -3.308 5.326 -5.938 1.00 86.75 86 HIS A C 1
ATOM 677 O O . HIS A 1 86 ? -2.187 5.758 -6.193 1.00 86.75 86 HIS A O 1
ATOM 683 N N . PHE A 1 87 ? -3.786 4.223 -6.522 1.00 89.44 87 PHE A N 1
ATOM 684 C CA . PHE A 1 87 ? -3.084 3.485 -7.577 1.00 89.44 87 PHE A CA 1
ATOM 685 C C . PHE A 1 87 ? -4.036 3.052 -8.687 1.00 89.44 87 PHE A C 1
ATOM 687 O O . PHE A 1 87 ? -5.236 2.868 -8.467 1.00 89.44 87 PHE A O 1
ATOM 694 N N . HIS A 1 88 ? -3.477 2.840 -9.873 1.00 87.88 88 HIS A N 1
ATOM 695 C CA . HIS A 1 88 ? -4.175 2.189 -10.967 1.00 87.88 88 HIS A CA 1
ATOM 696 C C . HIS A 1 88 ? -3.762 0.724 -11.059 1.00 87.88 88 HIS A C 1
ATOM 698 O O . HIS A 1 88 ? -2.638 0.339 -10.750 1.00 87.88 88 HIS A O 1
ATOM 704 N N . SER A 1 89 ? -4.673 -0.117 -11.541 1.00 80.56 89 SER A N 1
ATOM 705 C CA . SER A 1 89 ? -4.316 -1.461 -11.974 1.00 80.56 89 SER A CA 1
ATOM 706 C C . SER A 1 89 ? -5.132 -1.852 -13.192 1.00 80.56 89 SER A C 1
ATOM 708 O O . SER A 1 89 ? -6.342 -1.646 -13.237 1.00 80.56 89 SER A O 1
ATOM 710 N N . GLY A 1 90 ? -4.481 -2.494 -14.163 1.00 83.25 90 GLY A N 1
ATOM 711 C CA . GLY A 1 90 ? -5.179 -3.165 -15.262 1.00 83.25 90 GLY A CA 1
ATOM 712 C C . GLY A 1 90 ? -5.902 -4.450 -14.833 1.00 83.25 90 GLY A C 1
ATOM 713 O O . GLY A 1 90 ? -6.420 -5.167 -15.687 1.00 83.25 90 GLY A O 1
ATOM 714 N N . ARG A 1 91 ? -5.887 -4.793 -13.538 1.00 86.00 91 ARG A N 1
ATOM 715 C CA . ARG A 1 91 ? -6.476 -6.010 -12.970 1.00 86.00 91 ARG A CA 1
ATOM 716 C C . ARG A 1 91 ? -7.396 -5.666 -11.804 1.00 86.00 91 ARG A C 1
ATOM 718 O O . ARG A 1 91 ? -7.144 -4.722 -11.059 1.00 86.00 91 ARG A O 1
ATOM 725 N N . SER A 1 92 ? -8.426 -6.484 -11.610 1.00 89.00 92 SER A N 1
ATOM 726 C CA . SER A 1 92 ? -9.258 -6.414 -10.410 1.00 89.00 92 SER A CA 1
ATOM 727 C C . SER A 1 92 ? -8.485 -6.897 -9.184 1.00 89.00 92 SER A C 1
ATOM 729 O O . SER A 1 92 ? -7.721 -7.864 -9.252 1.00 89.00 92 SER A O 1
ATOM 731 N N . VAL A 1 93 ? -8.719 -6.245 -8.050 1.00 89.62 93 VAL A N 1
ATOM 732 C CA . VAL A 1 93 ? -8.122 -6.566 -6.756 1.00 89.62 93 VAL A CA 1
ATOM 733 C C . VAL A 1 93 ? -9.161 -7.259 -5.885 1.00 89.62 93 VAL A C 1
ATOM 735 O O . VAL A 1 93 ? -10.252 -6.735 -5.661 1.00 89.62 93 VAL A O 1
ATOM 738 N N . LEU A 1 94 ? -8.799 -8.437 -5.374 1.00 91.38 94 LEU A N 1
ATOM 739 C CA . LEU A 1 94 ? -9.531 -9.118 -4.311 1.00 91.38 94 LEU A CA 1
ATOM 740 C C . LEU A 1 94 ? -8.860 -8.794 -2.973 1.00 91.38 94 LEU A C 1
ATOM 742 O O . LEU A 1 94 ? -7.759 -9.267 -2.696 1.00 91.38 94 LEU A O 1
ATOM 746 N N . GLN A 1 95 ? -9.523 -7.994 -2.145 1.00 89.94 95 GLN A N 1
ATOM 747 C CA . GLN A 1 95 ? -9.053 -7.625 -0.815 1.00 89.94 95 GLN A CA 1
ATOM 748 C C . GLN A 1 95 ? -9.774 -8.458 0.244 1.00 89.94 95 GLN A C 1
ATOM 750 O O . GLN A 1 95 ? -11.005 -8.475 0.304 1.00 89.94 95 GLN A O 1
ATOM 755 N N . LEU A 1 96 ? -8.991 -9.103 1.110 1.00 89.62 96 LEU A N 1
ATOM 756 C CA . LEU A 1 96 ? -9.473 -9.869 2.253 1.00 89.62 96 LEU A CA 1
ATOM 757 C C . LEU A 1 96 ? -8.928 -9.253 3.546 1.00 89.62 96 LEU A C 1
ATOM 759 O O . LEU A 1 96 ? -7.719 -9.216 3.763 1.00 89.62 96 LEU A O 1
ATOM 763 N N . VAL A 1 97 ? -9.825 -8.799 4.413 1.00 87.81 97 VAL A N 1
ATOM 764 C CA . VAL A 1 97 ? -9.533 -8.357 5.777 1.00 87.81 97 VAL A CA 1
ATOM 765 C C . VAL A 1 97 ? -10.057 -9.434 6.715 1.00 87.81 97 VAL A C 1
ATOM 767 O O . VAL A 1 97 ? -11.257 -9.703 6.746 1.00 87.81 97 VAL A O 1
ATOM 770 N N . ALA A 1 98 ? -9.154 -10.089 7.437 1.00 85.06 98 ALA A N 1
ATOM 771 C CA . ALA A 1 98 ? -9.493 -11.163 8.361 1.00 85.06 98 ALA A CA 1
ATOM 772 C C . ALA A 1 98 ? -9.546 -10.659 9.809 1.00 85.06 98 ALA A C 1
ATOM 774 O O . ALA A 1 98 ? -8.979 -9.617 10.145 1.00 85.06 98 ALA A O 1
ATOM 775 N N . PHE A 1 99 ? -10.188 -11.440 10.677 1.00 82.19 99 PHE A N 1
ATOM 776 C CA . PHE A 1 99 ? -10.081 -11.249 12.120 1.00 82.19 99 PHE A CA 1
ATOM 777 C C . PHE A 1 99 ? -8.625 -11.309 12.563 1.00 82.19 99 PHE A C 1
ATOM 779 O O . PHE A 1 99 ? -7.840 -12.123 12.059 1.00 82.19 99 PHE A O 1
ATOM 786 N N . ASN A 1 100 ? -8.296 -10.507 13.569 1.00 74.44 100 ASN A N 1
ATOM 787 C CA . ASN A 1 100 ? -7.020 -10.627 14.230 1.00 74.44 100 ASN A CA 1
ATOM 788 C C . ASN A 1 100 ? -6.951 -12.016 14.863 1.00 74.44 100 ASN A C 1
ATOM 790 O O . ASN A 1 100 ? -7.818 -12.431 15.642 1.00 74.44 100 ASN A O 1
ATOM 794 N N . ARG A 1 101 ? -5.952 -12.793 14.450 1.00 64.62 101 ARG A N 1
ATOM 795 C CA . ARG A 1 101 ? -5.823 -14.172 14.894 1.00 64.62 101 ARG A CA 1
ATOM 796 C C . ARG A 1 101 ? -5.468 -14.113 16.374 1.00 64.62 101 ARG A C 1
ATOM 798 O O . ARG A 1 101 ? -4.344 -13.758 16.717 1.00 64.62 101 ARG A O 1
ATOM 805 N N . ARG A 1 102 ? -6.408 -14.469 17.259 1.00 59.28 102 ARG A N 1
ATOM 806 C CA . ARG A 1 102 ? -6.068 -14.707 18.667 1.00 59.28 102 ARG A CA 1
ATOM 807 C C . ARG A 1 102 ? -4.930 -15.718 18.676 1.00 59.28 102 ARG A C 1
ATOM 809 O O . ARG A 1 102 ? -5.102 -16.846 18.210 1.00 59.28 102 ARG A O 1
ATOM 816 N N . VAL A 1 103 ? -3.767 -15.309 19.175 1.00 56.94 103 VAL A N 1
ATOM 817 C CA . VAL A 1 103 ? -2.699 -16.245 19.508 1.00 56.94 103 VAL A CA 1
ATOM 818 C C . VAL A 1 103 ? -3.231 -17.030 20.696 1.00 56.94 103 VAL A C 1
ATOM 820 O O . VAL A 1 103 ? -3.090 -16.617 21.843 1.00 56.94 103 VAL A O 1
ATOM 823 N N . TYR A 1 104 ? -3.936 -18.128 20.429 1.00 53.25 104 TYR A N 1
ATOM 824 C CA . TYR A 1 104 ? -4.195 -19.112 21.462 1.00 53.25 104 TYR A CA 1
ATOM 825 C C . TYR A 1 104 ? -2.823 -19.635 21.867 1.00 53.25 104 TYR A C 1
ATOM 827 O O . TYR A 1 104 ? -2.190 -20.393 21.129 1.00 53.25 104 TYR A O 1
ATOM 835 N N . GLY A 1 105 ? -2.329 -19.139 23.005 1.00 51.69 105 GLY A N 1
ATOM 836 C CA . GLY A 1 105 ? -1.182 -19.714 23.680 1.00 51.69 105 GLY A CA 1
ATOM 837 C C . GLY A 1 105 ? -1.412 -21.213 23.752 1.00 51.69 105 GLY A C 1
ATOM 838 O O . GLY A 1 105 ? -2.509 -21.649 24.103 1.00 51.69 105 GLY A O 1
ATOM 839 N N . PHE A 1 106 ? -0.403 -21.968 23.320 1.00 49.00 106 PHE A N 1
ATOM 840 C CA . PHE A 1 106 ? -0.365 -23.417 23.392 1.00 49.00 106 PHE A CA 1
ATOM 841 C C . PHE A 1 106 ? -1.098 -23.893 24.644 1.00 49.00 106 PHE A C 1
ATOM 843 O O . PHE A 1 106 ? -0.668 -23.607 25.764 1.00 49.00 106 PHE A O 1
ATOM 850 N N . LEU A 1 107 ? -2.212 -24.598 24.438 1.00 45.84 107 LEU A N 1
ATOM 851 C CA . LEU A 1 107 ? -2.797 -25.445 25.460 1.00 45.84 107 LEU A CA 1
ATOM 852 C C . LEU A 1 107 ? -1.681 -26.402 25.883 1.00 45.84 107 LEU A C 1
ATOM 854 O O . LEU A 1 107 ? -1.378 -27.369 25.184 1.00 45.84 107 LEU A O 1
ATOM 858 N N . ARG A 1 108 ? -1.017 -26.087 26.998 1.00 46.47 108 ARG A N 1
ATOM 859 C CA . ARG A 1 108 ? -0.320 -27.092 27.786 1.00 46.47 108 ARG A CA 1
ATOM 860 C C . ARG A 1 108 ? -1.413 -28.052 28.233 1.00 46.47 108 ARG A C 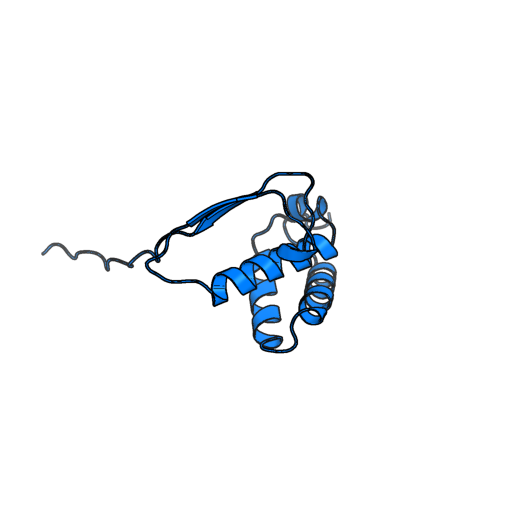1
ATOM 862 O O . ARG A 1 108 ? -2.200 -27.716 29.113 1.00 46.47 108 ARG A O 1
ATOM 869 N N . TYR A 1 109 ? -1.509 -29.187 27.554 1.00 41.78 109 TYR A N 1
ATOM 870 C CA . TYR A 1 109 ? -2.203 -30.333 28.117 1.00 41.78 109 TYR A CA 1
ATOM 871 C C . TYR A 1 109 ? -1.432 -30.768 29.379 1.00 41.78 109 TYR A C 1
ATOM 873 O O . TYR A 1 109 ? -0.196 -30.722 29.344 1.00 41.78 109 TYR A O 1
ATOM 881 N N . PRO A 1 110 ? -2.134 -31.069 30.488 1.00 56.44 110 PRO A N 1
ATOM 882 C CA . PRO A 1 110 ? -1.520 -31.526 31.732 1.00 56.44 110 PRO A CA 1
ATOM 883 C C . PRO A 1 110 ? -0.780 -32.856 31.563 1.00 56.44 110 PRO A C 1
ATOM 885 O O . PRO A 1 110 ? -1.196 -33.662 30.698 1.00 56.44 110 PRO A O 1
#